Protein AF-A0A1Y0MNR1-F1 (afdb_monomer_lite)

Radius of gyration: 11.75 Å; chains: 1; bounding box: 23×27×33 Å

Foldseek 3Di:
DDEAEQQDAACDDPRHRDHLVVCCVVPVCVLVCCVVPPPPYHYDPVSVVSSVVVVVVVVVVPPD

pLDDT: mean 84.68, std 15.75, range [40.78, 97.62]

Secondary structure (DSSP, 8-state):
-EEE-TTPBP-SSTTTTSBHHHHHHH-HHHHHHHHHH-TTEEE-HHHHHHHHHHHHHHHHH---

Sequence (64 aa):
MELYDFDTVLSFGQHKGETVAEAMQNNPTYIAWCYDNIVDFFITDGAWAALSLHKELEDALGSI

Structure (mmCIF, N/CA/C/O backbone):
data_AF-A0A1Y0MNR1-F1
#
_entry.id   AF-A0A1Y0MNR1-F1
#
loop_
_atom_site.group_PDB
_atom_site.id
_atom_site.type_symbol
_atom_site.label_atom_id
_atom_site.label_alt_id
_atom_site.label_comp_id
_atom_site.label_asym_id
_atom_site.label_entity_id
_atom_site.label_seq_id
_atom_site.pdbx_PDB_ins_code
_atom_site.Cartn_x
_atom_site.Cartn_y
_atom_site.Cartn_z
_atom_site.occupancy
_atom_site.B_iso_or_equiv
_atom_site.auth_seq_id
_atom_site.auth_comp_id
_atom_site.auth_asym_id
_atom_site.auth_atom_id
_atom_site.pdbx_PDB_model_num
ATOM 1 N N . MET A 1 1 ? 13.175 -6.129 5.923 1.00 63.97 1 MET A N 1
ATOM 2 C CA . MET A 1 1 ? 12.396 -6.152 4.675 1.00 63.97 1 MET A CA 1
ATOM 3 C C . MET A 1 1 ? 11.093 -6.836 5.016 1.00 63.97 1 MET A C 1
ATOM 5 O O . MET A 1 1 ? 11.113 -8.019 5.331 1.00 63.97 1 MET A O 1
ATOM 9 N N . GLU A 1 2 ? 10.027 -6.057 5.128 1.00 79.69 2 GLU A N 1
ATOM 10 C CA . GLU A 1 2 ? 8.698 -6.549 5.489 1.00 79.69 2 GLU A CA 1
ATOM 11 C C . GLU A 1 2 ? 7.871 -6.574 4.206 1.00 79.69 2 GLU A C 1
ATOM 13 O O . GLU A 1 2 ? 7.903 -5.612 3.437 1.00 79.69 2 GLU A O 1
ATOM 18 N N . LEU A 1 3 ? 7.238 -7.710 3.927 1.00 91.75 3 LEU A N 1
ATOM 19 C CA . LEU A 1 3 ? 6.382 -7.890 2.762 1.00 91.75 3 LEU A CA 1
ATOM 20 C C . LEU A 1 3 ? 4.940 -7.710 3.225 1.00 91.75 3 LEU A C 1
ATOM 22 O O . LEU A 1 3 ? 4.466 -8.487 4.048 1.00 91.75 3 LEU A O 1
ATOM 26 N N . TYR A 1 4 ? 4.274 -6.691 2.697 1.00 94.19 4 TYR A N 1
ATOM 27 C CA . TYR A 1 4 ? 2.928 -6.300 3.083 1.00 94.19 4 TYR A CA 1
ATOM 28 C C . TYR A 1 4 ? 1.890 -7.033 2.216 1.00 94.19 4 TYR A C 1
ATOM 30 O O . TYR A 1 4 ? 1.848 -6.895 0.987 1.00 94.19 4 TYR A O 1
ATOM 38 N N . ASP A 1 5 ? 1.046 -7.830 2.862 1.00 95.69 5 ASP A N 1
ATOM 39 C CA . ASP A 1 5 ? -0.168 -8.415 2.290 1.00 95.69 5 ASP A CA 1
ATOM 40 C C . ASP A 1 5 ? -1.418 -7.650 2.755 1.00 95.69 5 ASP A C 1
ATOM 42 O O . ASP A 1 5 ? -1.315 -6.644 3.453 1.00 95.69 5 ASP A O 1
ATOM 46 N N . PHE A 1 6 ? -2.606 -8.109 2.357 1.00 95.75 6 PHE A N 1
ATOM 47 C CA . PHE A 1 6 ? -3.872 -7.451 2.688 1.00 95.75 6 PHE A CA 1
ATOM 48 C C . PHE A 1 6 ? -4.157 -7.345 4.191 1.00 95.75 6 PHE A C 1
ATOM 50 O O . PHE A 1 6 ? -4.774 -6.363 4.600 1.00 95.75 6 PHE A O 1
ATOM 57 N N . ASP A 1 7 ? -3.696 -8.307 4.991 1.00 97.19 7 ASP A N 1
ATOM 58 C CA . ASP A 1 7 ? -3.955 -8.391 6.433 1.00 97.19 7 ASP A CA 1
ATOM 59 C C . ASP A 1 7 ? -2.843 -7.726 7.264 1.00 97.19 7 ASP A C 1
ATOM 61 O O . ASP A 1 7 ? -2.956 -7.578 8.484 1.00 97.19 7 ASP A O 1
ATOM 65 N N . THR A 1 8 ? -1.756 -7.300 6.616 1.00 96.69 8 THR A N 1
ATOM 66 C CA . THR A 1 8 ? -0.633 -6.640 7.279 1.00 96.69 8 THR A CA 1
ATOM 67 C C . THR A 1 8 ? -1.062 -5.280 7.823 1.00 96.69 8 THR A C 1
ATOM 69 O O . THR A 1 8 ? -1.522 -4.413 7.079 1.00 96.69 8 THR A O 1
ATOM 72 N N . VAL A 1 9 ? -0.879 -5.075 9.129 1.00 97.00 9 VAL A N 1
ATOM 73 C CA . VAL A 1 9 ? -1.196 -3.810 9.804 1.00 97.00 9 VAL A CA 1
ATOM 74 C C . VAL A 1 9 ? -0.062 -2.811 9.603 1.00 97.00 9 VAL A C 1
ATOM 76 O O . VAL A 1 9 ? 1.084 -3.059 9.982 1.00 97.00 9 VAL A O 1
ATOM 79 N N . LEU A 1 10 ? -0.389 -1.640 9.065 1.00 95.62 10 LEU A N 1
ATOM 80 C CA . LEU A 1 10 ? 0.561 -0.556 8.871 1.00 95.62 10 LEU A CA 1
ATOM 81 C C . LEU A 1 10 ? 1.015 -0.002 10.227 1.00 95.62 10 LEU A C 1
ATOM 83 O O . LEU A 1 10 ? 0.225 0.487 11.037 1.00 95.62 10 LEU A O 1
ATOM 87 N N . SER A 1 11 ? 2.321 -0.033 10.479 1.00 95.56 11 SER A N 1
ATOM 88 C CA . SER A 1 11 ? 2.923 0.462 11.726 1.00 95.56 11 SER A CA 1
ATOM 89 C C . SER A 1 11 ? 3.321 1.947 11.673 1.00 95.56 11 SER A C 1
ATOM 91 O O . SER A 1 11 ? 3.762 2.517 12.680 1.00 95.56 11 SER A O 1
ATOM 93 N N . PHE A 1 12 ? 3.122 2.598 10.525 1.00 94.69 12 PHE A N 1
ATOM 94 C CA . PHE A 1 12 ? 3.587 3.947 10.211 1.00 94.69 12 PHE A CA 1
ATOM 95 C C . PHE A 1 12 ? 2.550 4.748 9.408 1.00 94.69 12 PHE A C 1
ATOM 97 O O . PHE A 1 12 ? 1.537 4.218 8.961 1.00 94.69 12 PHE A O 1
ATOM 104 N N . GLY A 1 13 ? 2.848 6.034 9.193 1.00 93.88 13 GLY A N 1
ATOM 105 C CA . GLY A 1 13 ? 2.123 6.867 8.238 1.00 93.88 13 GLY A CA 1
ATOM 106 C C . GLY A 1 13 ? 0.719 7.283 8.684 1.00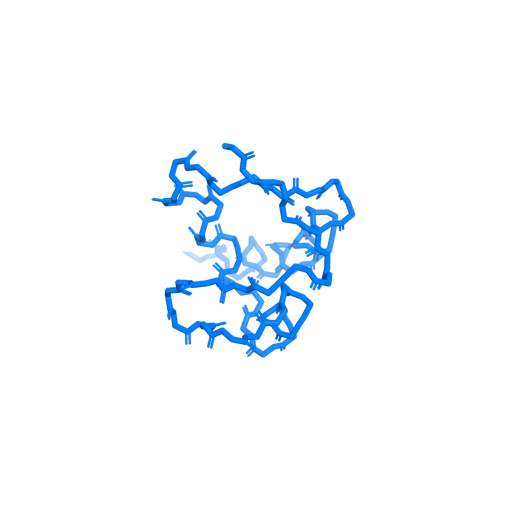 93.88 13 GLY A C 1
ATOM 107 O O . GLY A 1 13 ? 0.397 7.258 9.871 1.00 93.88 13 GLY A O 1
ATOM 108 N N . GLN A 1 14 ? -0.089 7.729 7.718 1.00 95.62 14 GLN A N 1
ATOM 109 C CA . GLN A 1 14 ? -1.434 8.267 7.954 1.00 95.62 14 GLN A CA 1
ATOM 110 C C . GLN A 1 14 ? -2.442 7.170 8.314 1.00 95.62 14 GLN A C 1
ATOM 112 O O . GLN A 1 14 ? -3.311 7.399 9.148 1.00 95.62 14 GLN A O 1
ATOM 117 N N . HIS A 1 15 ? -2.280 5.988 7.721 1.00 96.50 15 HIS A N 1
ATOM 118 C CA . HIS A 1 15 ? -3.141 4.818 7.902 1.00 96.50 15 HIS A CA 1
ATOM 119 C C . HIS A 1 15 ? -2.589 3.858 8.976 1.00 96.50 15 HIS A C 1
ATOM 121 O O . HIS A 1 15 ? -2.773 2.644 8.928 1.00 96.50 15 HIS A O 1
ATOM 127 N N . LYS A 1 16 ? -1.841 4.387 9.956 1.00 96.81 16 LYS A N 1
ATOM 128 C CA . LYS A 1 16 ? -1.242 3.584 11.027 1.00 96.81 16 LYS A CA 1
ATOM 129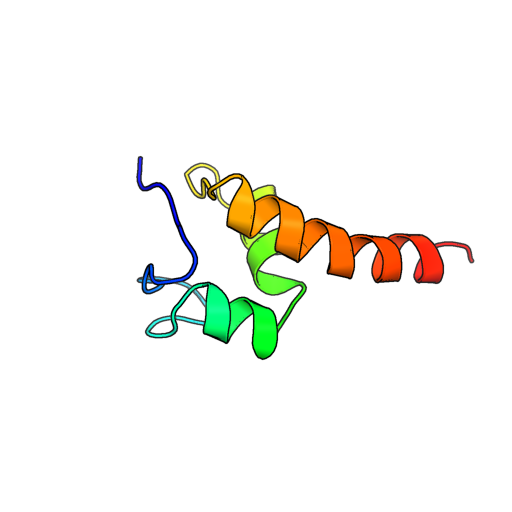 C C . LYS A 1 16 ? -2.326 2.898 11.861 1.00 96.81 16 LYS A C 1
ATOM 131 O O . LYS A 1 16 ? -3.178 3.567 12.440 1.00 96.81 16 LYS A O 1
ATOM 136 N N . GLY A 1 17 ? -2.194 1.586 12.034 1.00 97.62 17 GLY A N 1
ATOM 137 C CA . GLY A 1 17 ? -3.138 0.754 12.779 1.00 97.62 17 GLY A CA 1
ATOM 138 C C . GLY A 1 17 ? -4.251 0.158 11.919 1.00 97.62 17 GLY A C 1
ATOM 139 O O . GLY A 1 17 ? -4.992 -0.675 12.429 1.00 97.62 17 GLY A O 1
ATOM 140 N N . GLU A 1 18 ? -4.332 0.534 10.643 1.00 97.62 18 GLU A N 1
ATOM 141 C CA . GLU A 1 18 ? -5.179 -0.119 9.646 1.00 97.62 18 GLU A CA 1
ATOM 142 C C . GLU A 1 18 ? -4.384 -1.205 8.912 1.00 97.62 18 GLU A C 1
ATOM 144 O O . GLU A 1 18 ? -3.156 -1.141 8.787 1.00 97.62 18 GLU A O 1
ATOM 149 N N . THR A 1 19 ? -5.093 -2.209 8.415 1.00 97.62 19 THR A N 1
ATOM 150 C CA . THR A 1 19 ? -4.567 -3.181 7.457 1.00 97.62 19 THR A CA 1
ATOM 151 C C . THR A 1 19 ? -4.355 -2.537 6.086 1.00 97.62 19 THR A C 1
ATOM 153 O O . THR A 1 19 ? -4.971 -1.522 5.751 1.00 97.62 19 THR A O 1
ATOM 156 N N . VAL A 1 20 ? -3.513 -3.141 5.246 1.00 95.50 20 VAL A N 1
ATOM 157 C CA . VAL A 1 20 ? -3.359 -2.716 3.845 1.00 95.50 20 VAL A CA 1
ATOM 158 C C . VAL A 1 20 ? -4.704 -2.718 3.117 1.00 95.50 20 VAL A C 1
ATOM 160 O O . VAL A 1 20 ? -4.981 -1.783 2.369 1.00 95.50 20 VAL A O 1
ATOM 163 N N . ALA A 1 21 ? -5.558 -3.719 3.349 1.00 95.31 21 ALA A N 1
ATOM 164 C CA . ALA A 1 21 ? -6.887 -3.774 2.743 1.00 95.31 21 ALA A CA 1
ATOM 165 C C . ALA A 1 21 ? -7.772 -2.585 3.151 1.00 95.31 21 ALA A C 1
ATOM 167 O O . ALA A 1 21 ? -8.389 -1.960 2.288 1.00 95.31 21 ALA A O 1
ATOM 168 N N . GLU A 1 22 ? -7.814 -2.244 4.441 1.00 96.38 22 GLU A N 1
ATOM 169 C CA . GLU A 1 22 ? -8.562 -1.083 4.944 1.00 96.38 22 GLU A CA 1
ATOM 170 C C . GLU A 1 22 ? -8.013 0.226 4.368 1.00 96.38 22 GLU A C 1
ATOM 172 O O . GLU A 1 22 ? -8.777 1.054 3.872 1.00 96.38 22 GLU A O 1
ATOM 177 N N . ALA A 1 23 ? -6.687 0.385 4.346 1.00 94.88 23 ALA A N 1
ATOM 178 C CA . ALA A 1 23 ? -6.039 1.558 3.774 1.00 94.88 23 ALA A CA 1
ATOM 179 C C . ALA A 1 23 ? -6.342 1.711 2.273 1.00 94.88 23 ALA A C 1
ATOM 181 O O . ALA A 1 23 ? -6.644 2.816 1.830 1.00 94.88 23 ALA A O 1
ATOM 182 N N . MET A 1 24 ? -6.344 0.620 1.496 1.00 91.31 24 MET A N 1
ATOM 183 C CA . MET A 1 24 ? -6.738 0.641 0.078 1.00 91.31 24 MET A CA 1
ATOM 184 C C . MET A 1 24 ? -8.210 1.012 -0.120 1.00 91.31 24 MET A C 1
ATOM 186 O O . MET A 1 24 ? -8.534 1.731 -1.058 1.00 91.31 24 MET A O 1
ATOM 190 N N . GLN A 1 25 ? -9.109 0.535 0.742 1.00 91.50 25 GLN A N 1
ATOM 191 C CA . GLN A 1 25 ? -10.537 0.856 0.646 1.00 91.50 25 GLN A CA 1
ATOM 192 C C . GLN A 1 25 ? -10.823 2.315 1.017 1.00 91.50 25 GLN A C 1
ATOM 194 O O . GLN A 1 25 ? -11.604 2.982 0.340 1.00 91.50 25 GLN A O 1
ATOM 199 N N . ASN A 1 26 ? -10.183 2.810 2.078 1.00 90.38 26 ASN A N 1
ATOM 200 C CA . ASN A 1 26 ? -10.382 4.163 2.590 1.00 90.38 26 ASN A CA 1
ATOM 201 C C . ASN A 1 26 ? -9.657 5.214 1.737 1.00 90.38 26 ASN A C 1
ATOM 203 O O . ASN A 1 26 ? -10.160 6.325 1.563 1.00 90.38 26 ASN A O 1
ATOM 207 N N . ASN A 1 27 ? -8.476 4.874 1.217 1.00 89.62 27 ASN A N 1
ATOM 208 C CA . ASN A 1 27 ? -7.633 5.755 0.420 1.00 89.62 27 ASN A CA 1
ATOM 209 C C . ASN A 1 27 ? -6.819 4.962 -0.628 1.00 89.62 27 ASN A C 1
ATOM 211 O O . ASN A 1 27 ? -5.645 4.644 -0.406 1.00 89.62 27 ASN A O 1
ATOM 215 N N . PRO A 1 28 ? -7.413 4.672 -1.799 1.00 83.25 28 PRO A N 1
ATOM 216 C CA . PRO A 1 28 ? -6.811 3.800 -2.811 1.00 83.25 28 PRO A CA 1
ATOM 217 C C . PRO A 1 28 ? -5.432 4.249 -3.311 1.00 83.25 28 PRO A C 1
ATOM 219 O O . PRO A 1 28 ? -4.613 3.416 -3.696 1.00 83.25 28 PRO A O 1
ATOM 222 N N . THR A 1 29 ? -5.145 5.553 -3.287 1.00 88.06 29 THR A N 1
ATOM 223 C CA . THR A 1 29 ? -3.868 6.104 -3.766 1.00 88.06 29 THR A CA 1
ATOM 224 C C . THR A 1 29 ? -2.764 6.054 -2.709 1.00 88.06 29 THR A C 1
ATOM 226 O O . THR A 1 29 ? -1.588 6.192 -3.045 1.00 88.06 29 THR A O 1
ATOM 229 N N . TYR A 1 30 ? -3.094 5.809 -1.436 1.00 92.31 30 TYR A N 1
ATOM 230 C CA . TYR A 1 30 ? -2.111 5.824 -0.353 1.00 92.31 30 TYR A CA 1
ATOM 231 C C . TYR A 1 30 ? -1.064 4.721 -0.490 1.00 92.31 30 TYR A C 1
ATOM 233 O O . TYR A 1 30 ? 0.132 4.985 -0.380 1.00 92.31 30 TYR A O 1
ATOM 241 N N . ILE A 1 31 ? -1.495 3.487 -0.761 1.00 92.44 31 ILE A N 1
ATOM 242 C CA . ILE A 1 31 ? -0.563 2.361 -0.886 1.00 92.44 31 ILE A CA 1
ATOM 243 C C . ILE A 1 31 ? 0.312 2.516 -2.135 1.00 92.44 31 ILE A C 1
ATOM 245 O O . ILE A 1 31 ? 1.496 2.187 -2.082 1.00 92.44 31 ILE A O 1
ATOM 249 N N . ALA A 1 32 ? -0.224 3.085 -3.221 1.00 90.31 32 ALA A N 1
ATOM 250 C CA . ALA A 1 32 ? 0.570 3.437 -4.398 1.00 90.31 32 ALA A CA 1
ATOM 251 C C . ALA A 1 32 ? 1.640 4.486 -4.050 1.00 90.31 32 ALA A C 1
ATOM 253 O O . ALA A 1 32 ? 2.814 4.297 -4.360 1.00 90.31 32 ALA A O 1
ATOM 254 N N . TRP A 1 33 ? 1.269 5.536 -3.309 1.00 92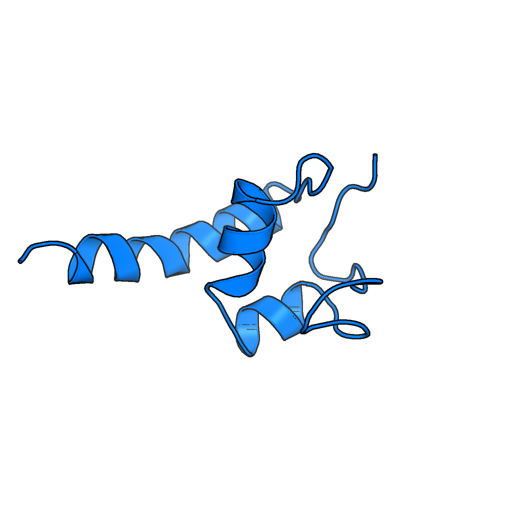.19 33 TRP A N 1
ATOM 255 C CA . TRP A 1 33 ? 2.229 6.526 -2.822 1.00 92.19 33 TRP A CA 1
ATOM 256 C C . TRP A 1 33 ? 3.307 5.895 -1.932 1.00 92.19 33 TRP A C 1
ATOM 258 O O . TRP A 1 33 ? 4.488 6.192 -2.113 1.00 92.19 33 TRP A O 1
ATOM 268 N N . CYS A 1 34 ? 2.934 5.011 -1.000 1.00 92.94 34 CYS A N 1
ATOM 269 C CA . CYS A 1 34 ? 3.888 4.295 -0.153 1.00 92.94 34 CYS A CA 1
ATOM 270 C C . CYS A 1 34 ? 4.864 3.464 -0.985 1.00 92.94 34 CYS A C 1
ATOM 272 O O . CYS A 1 34 ? 6.063 3.532 -0.740 1.00 92.94 34 CYS A O 1
ATOM 274 N N . TYR A 1 35 ? 4.365 2.740 -1.984 1.00 89.94 35 TYR A N 1
ATOM 275 C CA . TYR A 1 35 ? 5.189 1.951 -2.894 1.00 89.94 35 TYR A CA 1
ATOM 276 C C . TYR A 1 35 ? 6.210 2.807 -3.661 1.00 89.94 35 TYR A C 1
ATOM 278 O O . TYR A 1 35 ? 7.372 2.426 -3.762 1.00 89.94 35 TYR A O 1
ATOM 286 N N . ASP A 1 36 ? 5.814 3.990 -4.141 1.00 90.31 36 ASP A N 1
ATOM 287 C CA . ASP A 1 36 ? 6.708 4.875 -4.902 1.00 90.31 36 ASP A CA 1
ATOM 288 C C . ASP A 1 36 ? 7.678 5.689 -4.019 1.00 90.31 36 ASP A C 1
ATOM 290 O O . ASP A 1 36 ? 8.749 6.087 -4.480 1.00 90.31 36 ASP A O 1
ATOM 294 N N . ASN A 1 37 ? 7.324 5.968 -2.758 1.00 92.94 37 ASN A N 1
ATOM 295 C CA . ASN A 1 37 ? 8.051 6.932 -1.915 1.00 92.94 37 ASN A CA 1
ATOM 296 C C . ASN A 1 37 ? 8.755 6.311 -0.700 1.00 92.94 37 ASN A C 1
ATOM 298 O O . ASN A 1 37 ? 9.588 6.975 -0.077 1.00 92.94 37 ASN A O 1
ATOM 302 N N . ILE A 1 38 ? 8.447 5.064 -0.338 1.00 92.00 38 ILE A N 1
ATOM 303 C CA . ILE A 1 38 ? 9.037 4.384 0.818 1.00 92.00 38 ILE A CA 1
ATOM 304 C C . ILE A 1 38 ? 9.900 3.224 0.328 1.00 92.00 38 ILE A C 1
ATOM 306 O O . ILE A 1 38 ? 9.405 2.192 -0.106 1.00 92.00 38 ILE A O 1
ATOM 310 N N . VAL A 1 39 ? 11.218 3.390 0.464 1.00 90.25 39 VAL A N 1
ATOM 311 C CA . VAL A 1 39 ? 12.244 2.469 -0.063 1.00 90.25 39 VAL A CA 1
ATOM 312 C C . VAL A 1 39 ? 12.057 1.013 0.383 1.00 90.25 39 VAL A C 1
ATOM 314 O O . VAL A 1 39 ? 12.335 0.102 -0.388 1.00 90.25 39 VAL A O 1
ATOM 317 N N . ASP A 1 40 ? 11.584 0.791 1.611 1.00 90.31 40 ASP A N 1
ATOM 318 C CA . ASP A 1 40 ? 11.415 -0.546 2.195 1.00 90.31 40 ASP A CA 1
ATOM 319 C C . ASP A 1 40 ? 9.953 -1.032 2.212 1.00 90.31 40 ASP A C 1
ATOM 321 O O . ASP A 1 40 ? 9.602 -1.933 2.979 1.00 90.31 40 ASP A O 1
ATOM 325 N N . PHE A 1 41 ? 9.085 -0.433 1.392 1.00 92.50 41 PHE A N 1
ATOM 326 C CA . PHE A 1 41 ? 7.674 -0.797 1.310 1.00 92.50 41 PHE A CA 1
ATOM 327 C C . PHE A 1 41 ? 7.410 -1.740 0.134 1.00 92.50 41 PHE A C 1
ATOM 329 O O . PHE A 1 41 ? 7.148 -1.322 -0.992 1.00 92.50 41 PHE A O 1
ATOM 336 N N . PHE A 1 42 ? 7.473 -3.040 0.411 1.00 92.94 42 PHE A N 1
ATOM 337 C CA . PHE A 1 42 ? 7.226 -4.088 -0.576 1.00 92.94 42 PHE A CA 1
ATOM 338 C C . PHE A 1 42 ? 5.846 -4.688 -0.365 1.00 92.94 42 PHE A C 1
ATOM 340 O O . PHE A 1 42 ? 5.508 -5.066 0.750 1.00 92.94 42 PHE A O 1
ATOM 347 N N . ILE A 1 43 ? 5.066 -4.844 -1.427 1.00 93.31 43 ILE A N 1
ATOM 348 C CA . ILE A 1 43 ? 3.734 -5.450 -1.349 1.00 93.31 43 ILE A CA 1
ATOM 349 C C . ILE A 1 43 ? 3.682 -6.767 -2.121 1.00 93.31 43 ILE A C 1
ATOM 351 O O . ILE A 1 43 ? 4.461 -6.988 -3.047 1.00 93.31 43 ILE A O 1
ATOM 355 N N . THR A 1 44 ? 2.762 -7.649 -1.738 1.00 94.75 44 THR A N 1
ATOM 356 C CA 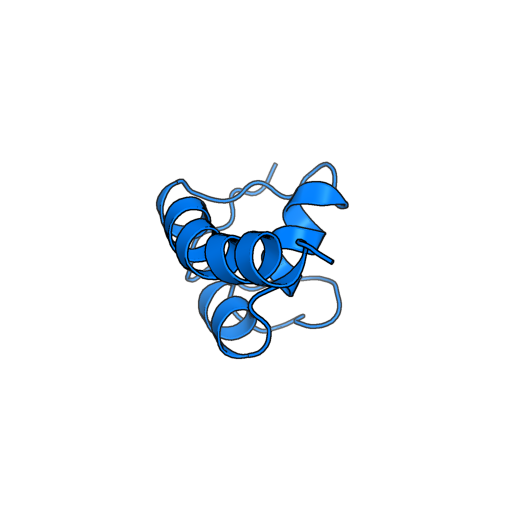. THR A 1 44 ? 2.507 -8.900 -2.472 1.00 94.75 44 THR A CA 1
ATOM 357 C C . THR A 1 44 ? 1.908 -8.653 -3.860 1.00 94.75 44 THR A C 1
ATOM 359 O O . THR A 1 44 ? 1.246 -7.641 -4.092 1.00 94.75 44 THR A O 1
ATOM 362 N N . ASP A 1 45 ? 2.042 -9.632 -4.760 1.00 91.75 45 ASP A N 1
ATOM 363 C CA . ASP A 1 45 ? 1.427 -9.591 -6.097 1.00 91.75 45 ASP A CA 1
ATOM 364 C C . ASP A 1 45 ? -0.095 -9.379 -6.042 1.00 91.75 45 ASP A C 1
ATOM 366 O O . ASP A 1 45 ? -0.661 -8.677 -6.878 1.00 91.75 45 ASP A O 1
ATOM 370 N N . GLY A 1 46 ? -0.767 -9.953 -5.035 1.00 91.38 46 GLY A N 1
ATOM 371 C CA . GLY A 1 46 ? -2.202 -9.758 -4.822 1.00 91.38 46 GLY A CA 1
ATOM 372 C C . GLY A 1 46 ? -2.544 -8.301 -4.508 1.00 91.38 46 GLY A C 1
ATOM 373 O O . GLY A 1 46 ? -3.437 -7.728 -5.133 1.00 91.38 46 GLY A O 1
ATOM 374 N N . ALA A 1 47 ? -1.794 -7.683 -3.594 1.00 90.88 47 ALA A N 1
ATOM 375 C CA . ALA A 1 47 ? -1.945 -6.269 -3.265 1.00 90.88 47 ALA A CA 1
ATOM 376 C C . ALA A 1 47 ? -1.610 -5.366 -4.468 1.00 90.88 47 ALA A C 1
ATOM 378 O O . ALA A 1 47 ? -2.331 -4.409 -4.746 1.00 90.88 47 ALA A O 1
ATOM 379 N N . TRP A 1 48 ? -0.574 -5.701 -5.240 1.00 90.12 48 TRP A N 1
ATOM 380 C CA . TRP A 1 48 ? -0.224 -4.978 -6.466 1.00 90.12 48 TRP A CA 1
ATOM 381 C C . TRP A 1 48 ? -1.323 -5.048 -7.540 1.00 90.12 48 TRP A C 1
ATOM 383 O O . TRP A 1 48 ? -1.671 -4.034 -8.152 1.00 90.12 48 TRP A O 1
ATOM 393 N N . ALA A 1 49 ? -1.917 -6.226 -7.749 1.00 89.88 49 ALA A N 1
ATOM 394 C CA . ALA A 1 49 ? -3.025 -6.398 -8.685 1.00 89.88 49 ALA A CA 1
ATOM 395 C C . ALA A 1 49 ? -4.251 -5.559 -8.282 1.00 89.88 49 ALA A C 1
ATOM 397 O O . ALA A 1 49 ? -4.876 -4.935 -9.139 1.00 89.88 49 ALA A O 1
ATOM 398 N N . ALA A 1 50 ? -4.555 -5.488 -6.982 1.00 88.00 50 ALA A N 1
ATOM 399 C CA . ALA A 1 50 ? -5.633 -4.648 -6.463 1.00 88.00 50 ALA A CA 1
ATOM 400 C C . ALA A 1 50 ? -5.368 -3.148 -6.689 1.00 88.00 50 ALA A C 1
ATOM 402 O O . ALA A 1 50 ? -6.279 -2.425 -7.083 1.00 88.00 50 ALA A O 1
ATOM 403 N N . LEU A 1 51 ? -4.125 -2.681 -6.528 1.00 84.00 51 LEU A N 1
ATOM 404 C CA . LEU A 1 51 ? -3.759 -1.288 -6.824 1.00 84.00 51 LEU A CA 1
ATOM 405 C C . LEU A 1 51 ? -3.872 -0.939 -8.304 1.00 84.00 51 LEU A C 1
ATOM 407 O O . LEU A 1 51 ? -4.301 0.160 -8.645 1.00 84.00 51 LEU A O 1
ATOM 411 N N . SER A 1 52 ? -3.497 -1.867 -9.184 1.00 74.88 52 SER A N 1
ATOM 412 C CA . SER A 1 52 ? -3.525 -1.648 -10.635 1.00 74.88 52 SER A CA 1
ATOM 413 C C . SER A 1 52 ? -4.944 -1.356 -11.138 1.00 74.88 52 SER A C 1
ATOM 415 O O . SER A 1 52 ? -5.118 -0.474 -11.973 1.00 74.88 52 SER A O 1
ATOM 417 N N . LEU A 1 53 ? -5.961 -2.003 -10.550 1.00 63.09 53 LEU A N 1
ATOM 418 C CA . LEU A 1 53 ? -7.378 -1.722 -10.827 1.00 63.09 53 LEU A CA 1
ATOM 419 C C . LEU A 1 53 ? -7.788 -0.283 -10.470 1.00 63.09 53 LEU A C 1
ATOM 421 O O . LEU A 1 53 ? -8.733 0.251 -11.045 1.00 63.09 53 LEU A O 1
ATOM 425 N N . HIS A 1 54 ? -7.090 0.350 -9.526 1.00 59.41 54 HIS A N 1
ATOM 426 C CA . HIS A 1 54 ? -7.325 1.742 -9.146 1.00 59.41 54 HIS A CA 1
ATOM 427 C C . HIS A 1 54 ? -6.456 2.731 -9.940 1.00 59.41 54 HIS A C 1
ATOM 429 O O . HIS A 1 54 ? -6.889 3.859 -10.168 1.00 59.41 54 HIS A O 1
ATOM 435 N N . LYS A 1 55 ? -5.272 2.316 -10.413 1.00 55.28 55 LYS A N 1
ATOM 436 C CA . LYS A 1 55 ? -4.333 3.165 -11.170 1.00 55.28 55 LYS A CA 1
ATOM 437 C C . LYS A 1 55 ? -4.808 3.476 -12.595 1.00 55.28 55 LYS A C 1
ATOM 439 O O . LYS A 1 55 ? -4.578 4.580 -13.080 1.00 55.28 55 LYS A O 1
ATOM 444 N N . GLU A 1 56 ? -5.569 2.573 -13.222 1.00 57.50 56 GLU A N 1
ATOM 445 C CA . GLU A 1 56 ? -6.243 2.848 -14.506 1.00 57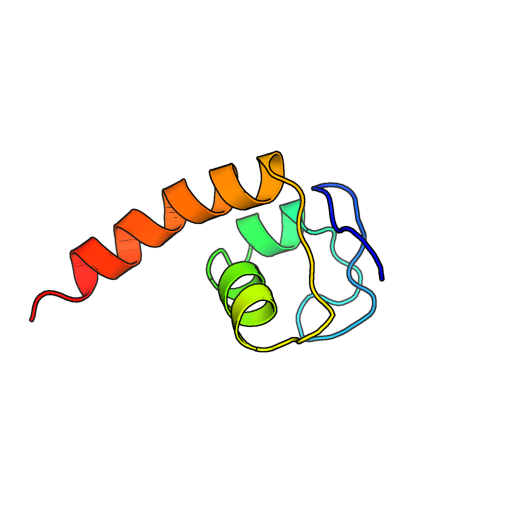.50 56 GLU A CA 1
ATOM 446 C C . GLU A 1 56 ? -7.189 4.065 -14.429 1.00 57.50 56 GLU A C 1
ATOM 448 O O . GLU A 1 56 ? -7.445 4.715 -15.441 1.00 57.50 56 GLU A O 1
ATOM 453 N N . LEU A 1 57 ? -7.670 4.425 -13.230 1.00 53.22 57 LEU A N 1
ATOM 454 C CA . LEU A 1 57 ? -8.479 5.624 -13.017 1.00 53.22 57 LEU A CA 1
ATOM 455 C C . LEU A 1 57 ? -7.645 6.918 -13.069 1.00 53.22 57 LEU A C 1
ATOM 457 O O . LEU A 1 57 ? -8.146 7.934 -13.544 1.00 53.22 57 LEU A O 1
ATOM 461 N N . GLU A 1 58 ? -6.387 6.899 -12.613 1.00 53.25 58 GLU A N 1
ATOM 462 C CA . GLU A 1 58 ? -5.491 8.067 -12.647 1.00 53.25 58 GLU A CA 1
ATOM 463 C C . GLU A 1 58 ? -4.947 8.322 -14.057 1.00 53.25 58 GLU A C 1
ATOM 465 O O . GLU A 1 58 ? -4.978 9.462 -14.521 1.00 53.25 58 GLU A O 1
ATOM 470 N N . ASP A 1 59 ? -4.557 7.272 -14.788 1.00 55.28 59 ASP A N 1
ATOM 471 C CA . ASP A 1 59 ? -4.139 7.398 -16.194 1.00 55.28 59 ASP A CA 1
ATOM 472 C C . ASP A 1 59 ? -5.309 7.834 -17.104 1.00 55.28 59 ASP A C 1
ATOM 474 O O . ASP A 1 59 ? -5.109 8.571 -18.074 1.00 55.28 59 ASP A O 1
ATOM 478 N N . ALA A 1 60 ? -6.551 7.459 -16.764 1.00 52.22 60 ALA A N 1
ATOM 479 C CA . ALA A 1 60 ? -7.757 7.922 -17.459 1.00 52.22 60 ALA A CA 1
ATOM 480 C C . ALA A 1 60 ? -8.127 9.388 -17.151 1.00 52.22 60 ALA A C 1
ATOM 482 O O . ALA A 1 60 ? -8.781 10.036 -17.971 1.00 52.22 60 ALA A O 1
ATOM 483 N N . LEU A 1 61 ? -7.716 9.922 -15.996 1.00 54.25 61 LEU A N 1
ATOM 484 C CA . LEU A 1 61 ? -7.960 11.313 -15.586 1.00 54.25 61 LEU A CA 1
ATOM 485 C C . LEU A 1 61 ? -6.779 12.252 -15.903 1.00 54.25 61 LEU A C 1
ATOM 487 O O . LEU A 1 61 ? -6.958 13.468 -15.905 1.00 54.25 61 LEU A O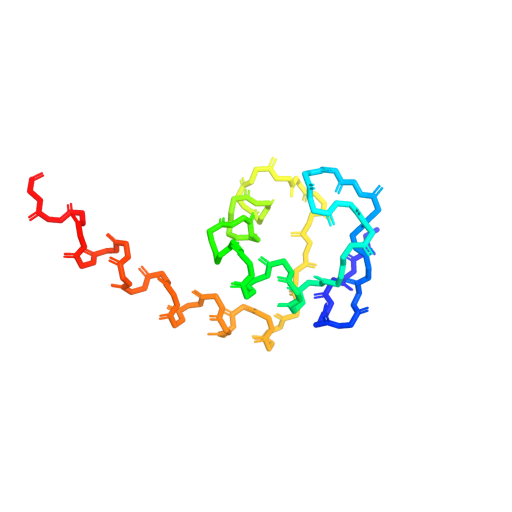 1
ATOM 491 N N . GLY A 1 62 ? -5.598 11.704 -16.213 1.00 54.19 62 GLY A N 1
ATOM 492 C CA . GLY A 1 62 ? -4.363 12.435 -16.527 1.00 54.19 62 GLY A CA 1
ATOM 493 C C . GLY A 1 62 ? -4.163 12.829 -17.997 1.00 54.19 62 GLY A C 1
ATOM 494 O O . GLY A 1 62 ? -3.100 13.338 -18.343 1.00 54.19 62 GLY A O 1
ATOM 495 N N . SER A 1 63 ? -5.153 12.620 -18.871 1.00 51.22 63 SER A N 1
ATOM 496 C CA . SER A 1 63 ? -5.140 13.150 -20.245 1.00 51.22 63 SER A CA 1
ATOM 497 C C . SER A 1 63 ? -5.925 14.466 -20.353 1.00 51.22 63 SER A C 1
ATOM 499 O O . SER A 1 63 ? -6.997 14.495 -20.958 1.00 51.22 63 SER A O 1
ATOM 501 N N . ILE A 1 64 ? -5.389 15.553 -19.781 1.00 40.78 64 ILE A N 1
ATOM 502 C CA . ILE A 1 64 ? -5.644 16.949 -20.202 1.00 40.78 64 ILE A CA 1
ATOM 503 C C . ILE A 1 64 ? -4.317 17.703 -20.211 1.00 40.78 64 ILE A C 1
ATOM 505 O O . ILE A 1 64 ? -3.617 17.663 -19.176 1.00 40.78 64 ILE A O 1
#